Protein AF-A0A3B1DRJ7-F1 (afdb_monomer)

Nearest PDB structures (foldseek):
  7ohw-assembly1_A  TM=2.549E-01  e=4.032E+00  Saccharomyces cerevisiae S288C
  2hwj-assembly2_E  TM=2.618E-01  e=7.335E+00  Agrobacterium fabrum str. C58

InterPro domains:
  IPR017945 DHBP synthase RibB-like alpha/beta domain superfamily [SSF55821] (3-111)

Secondary structure (DSSP, 8-state):
-EEEESSHHHHHTTS---GGGHHHHHH-SS-EEE-TTS-EEEEPPTTSHHHHHHTTTSEEEE--SS-TTSPP-HHHHHHT-S-----SSPP---PPPPEEEE-SS-EEE--

pLDDT: mean 91.38, std 5.29, range [71.56, 97.88]

Solvent-accessible surface area (backbone atoms only — not comparable to full-atom values): 6826 Å² total; per-residue (Å²): 122,35,37,41,25,49,38,65,70,64,44,55,79,78,46,83,71,38,77,81,48,44,68,55,64,62,67,47,62,62,42,34,36,30,38,77,86,72,50,34,41,26,37,45,43,78,93,36,75,64,27,69,56,43,57,78,67,47,60,46,79,50,75,76,69,42,59,89,97,52,69,75,41,70,68,62,41,54,76,74,48,97,74,85,89,81,69,101,65,83,89,71,87,66,87,76,67,42,32,35,38,40,48,76,89,51,77,42,81,77,83

Sequence (111 aa):
MVRIVKNFNTLKNYTRVPKYFRKMVRNSKDITFIYPSKESFRVVNKNSKHYDFIKKFGILYSTSANENGKKFDFDFATSKCDVQLIDSKEYAEKSPSSIMKLKKLKIIKIR

Structure (mmCIF, N/CA/C/O backbone):
data_AF-A0A3B1DRJ7-F1
#
_entry.id   AF-A0A3B1DRJ7-F1
#
loop_
_atom_site.group_PDB
_atom_site.id
_atom_site.type_symbol
_atom_site.label_atom_id
_atom_site.label_alt_id
_atom_site.label_comp_id
_atom_site.label_asym_id
_atom_site.label_entity_id
_atom_site.label_seq_id
_atom_site.pdbx_PDB_ins_code
_atom_site.Cartn_x
_atom_site.Cartn_y
_atom_site.Cartn_z
_atom_site.occupancy
_atom_site.B_iso_or_equiv
_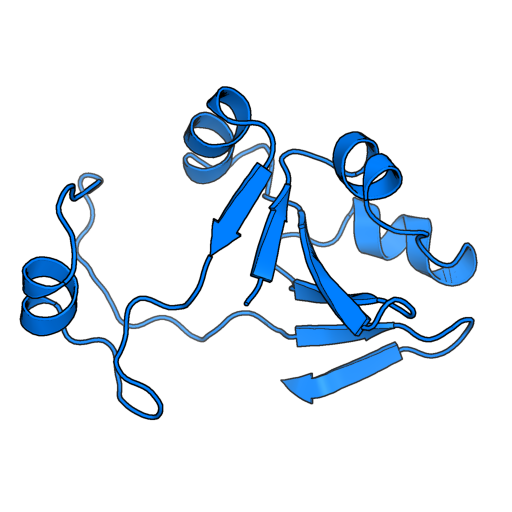atom_site.auth_seq_id
_atom_site.auth_comp_id
_atom_site.auth_asym_id
_atom_site.auth_atom_id
_atom_site.pdbx_PDB_model_num
ATOM 1 N N . MET A 1 1 ? 1.395 -10.080 1.963 1.00 86.50 1 MET A N 1
ATOM 2 C CA . MET A 1 1 ? 1.206 -9.324 0.705 1.00 86.50 1 MET A CA 1
ATOM 3 C C . MET A 1 1 ? 0.347 -8.093 0.971 1.00 86.50 1 MET A C 1
ATOM 5 O O . MET A 1 1 ? -0.513 -8.167 1.847 1.00 86.50 1 MET A O 1
ATOM 9 N N . VAL A 1 2 ? 0.581 -6.978 0.271 1.00 94.06 2 VAL A N 1
ATOM 10 C CA . VAL A 1 2 ? -0.169 -5.723 0.465 1.00 94.06 2 VAL A CA 1
ATOM 11 C C . VAL A 1 2 ? -1.256 -5.599 -0.591 1.00 94.06 2 VAL A C 1
ATOM 13 O O . VAL A 1 2 ? -0.993 -5.841 -1.762 1.00 94.06 2 VAL A O 1
ATOM 16 N N . ARG A 1 3 ? -2.465 -5.194 -0.198 1.00 95.88 3 ARG A N 1
ATOM 17 C CA . ARG A 1 3 ? -3.524 -4.815 -1.139 1.00 95.88 3 ARG A CA 1
ATOM 18 C C . ARG A 1 3 ? -3.512 -3.308 -1.374 1.00 95.88 3 ARG A C 1
ATOM 20 O O . ARG A 1 3 ? -3.600 -2.513 -0.439 1.00 95.88 3 ARG A O 1
ATOM 27 N N . ILE A 1 4 ? -3.406 -2.902 -2.626 1.00 95.25 4 ILE A N 1
ATOM 28 C CA . ILE A 1 4 ? -3.387 -1.507 -3.045 1.00 95.25 4 ILE A CA 1
ATOM 29 C C . ILE A 1 4 ? -4.778 -1.119 -3.528 1.00 95.25 4 ILE A C 1
ATOM 31 O O . ILE A 1 4 ? -5.333 -1.764 -4.411 1.00 95.25 4 ILE A O 1
ATOM 35 N N . VAL A 1 5 ? -5.336 -0.055 -2.953 1.00 94.56 5 VAL A N 1
ATOM 36 C CA . VAL A 1 5 ? -6.679 0.439 -3.277 1.00 94.56 5 VAL A CA 1
ATOM 37 C C . VAL A 1 5 ? -6.636 1.892 -3.724 1.00 94.56 5 VAL A C 1
ATOM 39 O O . VAL A 1 5 ? -5.873 2.707 -3.198 1.00 94.56 5 VAL A O 1
ATOM 42 N N . LYS A 1 6 ? -7.515 2.241 -4.669 1.00 92.31 6 LYS A N 1
ATOM 43 C CA . LYS A 1 6 ? -7.566 3.595 -5.236 1.00 92.31 6 LYS A CA 1
ATOM 44 C C . LYS A 1 6 ? -7.894 4.680 -4.206 1.00 92.31 6 LYS A C 1
ATOM 46 O O . LYS A 1 6 ? -7.376 5.786 -4.279 1.00 92.31 6 LYS A 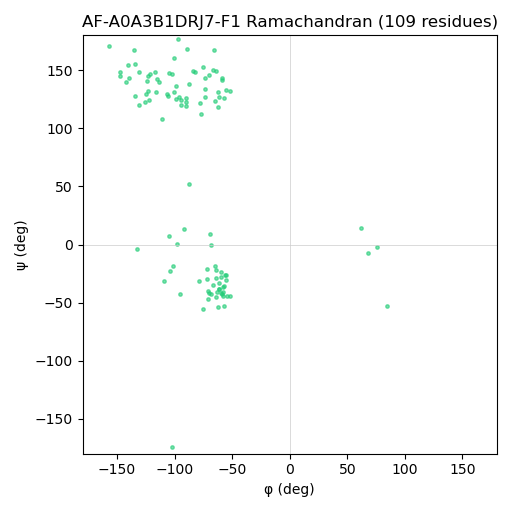O 1
ATOM 51 N N . ASN A 1 7 ? -8.792 4.415 -3.258 1.00 90.94 7 ASN A N 1
ATOM 52 C CA . ASN A 1 7 ? -9.225 5.421 -2.291 1.00 90.94 7 ASN A CA 1
ATOM 53 C C . ASN A 1 7 ? -9.785 4.800 -1.004 1.00 90.94 7 ASN A C 1
ATOM 55 O O . ASN A 1 7 ? -10.040 3.598 -0.913 1.00 90.94 7 ASN A O 1
ATOM 59 N N . PHE A 1 8 ? -10.021 5.659 -0.010 1.00 92.62 8 PHE A N 1
ATOM 60 C CA . PHE A 1 8 ? -10.583 5.274 1.284 1.00 92.62 8 PHE A CA 1
ATOM 61 C C . PHE A 1 8 ? -11.976 4.635 1.188 1.00 92.62 8 PHE A C 1
ATOM 63 O O . PHE A 1 8 ? -12.344 3.842 2.049 1.00 92.62 8 PHE A O 1
ATOM 70 N N . ASN A 1 9 ? -12.776 4.973 0.172 1.00 92.38 9 ASN A N 1
ATOM 71 C CA . ASN A 1 9 ? -14.093 4.366 0.024 1.00 92.38 9 ASN A CA 1
ATOM 72 C C . ASN A 1 9 ? -13.972 2.899 -0.395 1.00 92.38 9 ASN A C 1
ATOM 74 O O . ASN A 1 9 ? -14.554 2.044 0.257 1.00 92.38 9 ASN A O 1
ATOM 78 N N . THR A 1 10 ? -13.132 2.615 -1.394 1.00 93.25 10 THR A N 1
ATOM 79 C CA . THR A 1 10 ? -12.808 1.250 -1.824 1.00 93.25 10 THR A CA 1
ATOM 80 C C . THR A 1 10 ? -12.232 0.423 -0.675 1.00 93.25 10 THR A C 1
ATOM 82 O O . THR A 1 10 ? -12.647 -0.712 -0.492 1.00 93.25 10 THR A O 1
ATOM 85 N N . LEU A 1 11 ? -11.358 0.998 0.159 1.00 94.75 11 LEU A N 1
ATOM 86 C CA . LEU A 1 11 ? -10.811 0.326 1.346 1.00 94.75 11 LEU A CA 1
ATOM 87 C C . LEU A 1 11 ? -11.895 -0.220 2.294 1.00 94.75 11 LEU A C 1
ATOM 89 O O . LEU A 1 11 ? -11.774 -1.341 2.785 1.00 94.75 11 LEU A O 1
ATOM 93 N N . LYS A 1 12 ? -12.944 0.568 2.564 1.00 94.38 12 LYS A N 1
ATOM 94 C CA . LYS A 1 12 ? -14.003 0.194 3.519 1.00 94.38 12 LYS A CA 1
ATOM 95 C C . LYS A 1 12 ? -14.794 -1.041 3.088 1.00 94.38 12 LYS A C 1
ATOM 97 O O . LYS A 1 12 ? -15.394 -1.671 3.951 1.00 94.38 12 LYS A O 1
ATOM 102 N N . ASN A 1 13 ? -14.786 -1.374 1.798 1.00 94.19 13 ASN A N 1
ATOM 103 C CA . ASN A 1 13 ? -15.448 -2.571 1.284 1.00 94.19 13 ASN A CA 1
ATOM 104 C C . ASN A 1 13 ? -14.701 -3.854 1.680 1.00 94.19 13 ASN A C 1
ATOM 106 O O . ASN A 1 13 ? -15.299 -4.921 1.683 1.00 94.19 13 ASN A O 1
ATOM 110 N N . TYR A 1 14 ? -13.413 -3.748 2.024 1.00 94.62 14 TYR A N 1
ATOM 111 C CA . TYR A 1 14 ? -12.562 -4.898 2.339 1.00 94.62 14 TYR A CA 1
ATOM 112 C C . TYR A 1 14 ? -12.200 -4.991 3.819 1.00 94.62 14 TYR A C 1
ATOM 114 O O . TYR A 1 14 ? -12.014 -6.083 4.339 1.00 94.62 14 TYR A O 1
ATOM 122 N N . THR A 1 15 ? -12.086 -3.861 4.524 1.00 95.44 15 THR A N 1
ATOM 123 C CA . THR A 1 15 ? -11.732 -3.887 5.946 1.00 95.44 15 THR A CA 1
ATOM 124 C C . THR A 1 15 ? -12.361 -2.757 6.750 1.00 95.44 15 THR A C 1
ATOM 126 O O . THR A 1 15 ? -12.547 -1.624 6.291 1.00 95.44 15 THR A O 1
ATOM 129 N N . ARG A 1 16 ? -12.650 -3.052 8.021 1.00 95.12 16 ARG A N 1
ATOM 130 C CA . ARG A 1 16 ? -13.135 -2.062 8.980 1.00 95.12 16 ARG A CA 1
ATOM 131 C C . ARG A 1 16 ? -11.979 -1.190 9.457 1.00 95.12 16 ARG A C 1
ATOM 133 O O . ARG A 1 16 ? -11.142 -1.608 10.253 1.00 95.12 16 ARG A O 1
ATOM 140 N N . VAL A 1 17 ? -12.019 0.085 9.083 1.00 96.31 17 VAL A N 1
ATOM 141 C CA . VAL A 1 17 ? -11.096 1.094 9.618 1.00 96.31 17 VAL A CA 1
ATOM 142 C C . VAL A 1 17 ? -11.538 1.521 11.028 1.00 96.31 17 VAL A C 1
ATOM 144 O O . VAL A 1 17 ? -12.668 2.021 11.178 1.00 96.31 17 VAL A O 1
ATOM 147 N N . PRO A 1 18 ? -10.686 1.375 12.067 1.00 96.00 18 PRO A N 1
ATOM 148 C CA . PRO A 1 18 ? -11.001 1.847 13.414 1.00 96.00 18 PRO A CA 1
ATOM 149 C C . PRO A 1 18 ? -11.351 3.336 13.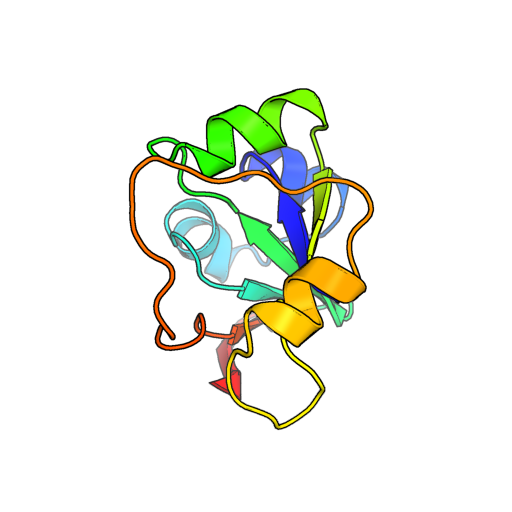409 1.00 96.00 18 PRO A C 1
ATOM 151 O O . PRO A 1 18 ? -10.640 4.136 12.803 1.00 96.00 18 PRO A O 1
ATOM 154 N N . LYS A 1 19 ? -12.448 3.713 14.086 1.00 96.06 19 LYS A N 1
ATOM 155 C CA . LYS A 1 19 ? -13.000 5.083 14.061 1.00 96.06 19 LYS A CA 1
ATOM 156 C C . LYS A 1 19 ? -11.936 6.140 14.382 1.00 96.06 19 LYS A C 1
ATOM 158 O O . LYS A 1 19 ? -11.821 7.109 13.639 1.00 96.06 19 LYS A O 1
ATOM 163 N N . TYR A 1 20 ? -11.129 5.875 15.408 1.00 96.62 20 TYR A N 1
ATOM 164 C CA . TYR A 1 20 ? -10.049 6.742 15.879 1.00 96.62 20 TYR A CA 1
ATOM 165 C C . TYR A 1 20 ? -9.009 7.067 14.788 1.00 96.62 20 TYR A C 1
ATOM 167 O O . TYR A 1 20 ? -8.550 8.197 14.683 1.00 96.62 20 TYR A O 1
ATOM 175 N N . PHE A 1 21 ? -8.704 6.117 13.895 1.00 96.75 21 PHE A N 1
ATOM 176 C CA . PHE A 1 21 ? -7.670 6.275 12.863 1.00 96.75 21 PHE A CA 1
ATOM 177 C C . PHE A 1 21 ? -8.207 6.679 11.481 1.00 96.75 21 PHE A C 1
ATOM 179 O O . PHE A 1 21 ? -7.421 6.848 10.552 1.00 96.75 21 PHE A O 1
ATOM 186 N N . ARG A 1 22 ? -9.524 6.867 11.301 1.00 95.12 22 ARG A N 1
ATOM 187 C CA . ARG A 1 22 ? -10.118 7.123 9.969 1.00 95.12 22 ARG A CA 1
ATOM 188 C C . ARG A 1 22 ? -9.556 8.364 9.278 1.00 95.12 22 ARG A C 1
ATOM 190 O O . ARG A 1 22 ? -9.309 8.314 8.077 1.00 95.12 22 ARG A O 1
ATOM 197 N N . LYS A 1 23 ? -9.374 9.467 10.016 1.00 94.94 23 LYS A N 1
ATOM 198 C CA . LYS A 1 23 ? -8.826 10.720 9.464 1.00 94.94 23 LYS A CA 1
ATOM 199 C C . LYS A 1 23 ? -7.384 10.518 8.995 1.00 94.94 23 LYS A C 1
ATOM 201 O O . LYS A 1 23 ? -7.055 10.902 7.880 1.00 94.94 23 LYS A O 1
ATOM 206 N N . MET A 1 24 ? -6.569 9.851 9.812 1.00 94.88 24 MET A N 1
ATOM 207 C CA . MET A 1 24 ? -5.178 9.535 9.490 1.00 94.88 24 MET A CA 1
ATOM 208 C C . MET A 1 24 ? -5.085 8.632 8.258 1.00 94.88 24 MET A C 1
ATOM 210 O O . MET A 1 24 ? -4.453 9.025 7.289 1.00 94.88 24 MET A O 1
ATOM 214 N N . VAL A 1 25 ? -5.783 7.491 8.248 1.00 94.94 25 VAL A N 1
ATOM 215 C CA . VAL A 1 25 ? -5.767 6.533 7.124 1.00 94.94 25 VAL A CA 1
ATOM 216 C C . VAL A 1 25 ? -6.220 7.175 5.809 1.00 94.94 25 VAL A C 1
ATOM 218 O O . VAL A 1 25 ? -5.705 6.850 4.744 1.00 94.94 25 VAL A O 1
ATOM 221 N N . ARG A 1 26 ? -7.195 8.090 5.857 1.00 91.31 26 ARG A N 1
ATOM 222 C CA . ARG A 1 26 ? -7.675 8.801 4.664 1.00 91.31 26 ARG A CA 1
ATOM 223 C C . ARG A 1 26 ? -6.620 9.735 4.068 1.00 91.31 26 ARG A C 1
ATOM 225 O O . ARG A 1 26 ? -6.601 9.905 2.853 1.00 91.31 26 ARG A O 1
ATOM 232 N N . ASN A 1 27 ? -5.800 10.348 4.918 1.00 90.31 27 ASN A N 1
ATOM 233 C CA . ASN A 1 27 ? -4.878 11.416 4.534 1.00 90.31 27 ASN A CA 1
ATOM 234 C C . ASN A 1 27 ? -3.430 10.935 4.373 1.00 90.31 27 ASN A C 1
ATOM 236 O O . ASN A 1 27 ? -2.628 11.612 3.736 1.00 90.31 27 ASN A O 1
ATOM 240 N N . SER A 1 28 ? -3.088 9.777 4.934 1.00 88.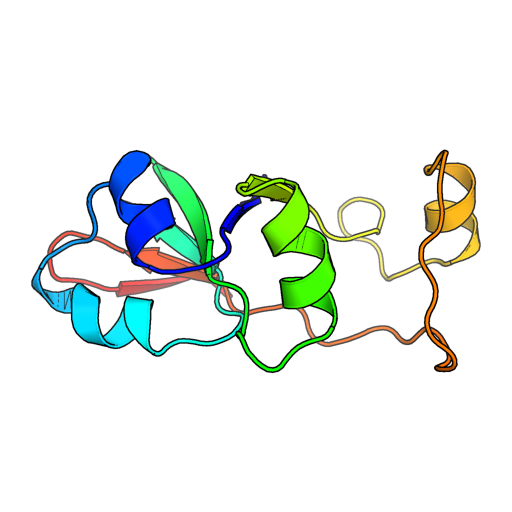06 28 SER A N 1
ATOM 241 C CA . SER A 1 28 ? -1.788 9.137 4.767 1.00 88.06 28 SER A CA 1
ATOM 242 C C . SER A 1 28 ? -1.578 8.722 3.315 1.00 88.06 28 SER A C 1
ATOM 244 O O . SER A 1 28 ? -2.371 7.957 2.763 1.00 88.06 28 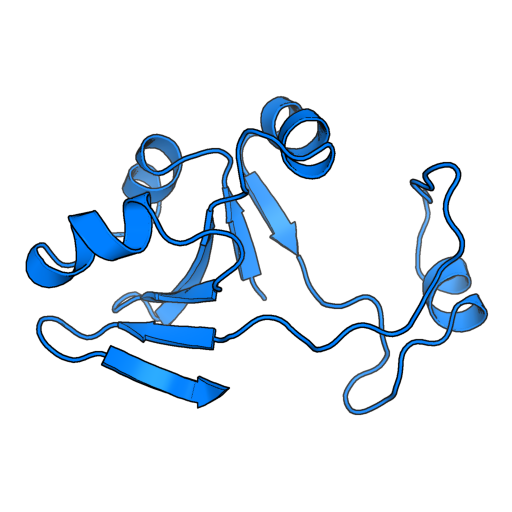SER A O 1
ATOM 246 N N . LYS A 1 29 ? -0.487 9.202 2.721 1.00 79.56 29 LYS A N 1
ATOM 247 C CA . LYS A 1 29 ? -0.039 8.828 1.380 1.00 79.56 29 LYS A CA 1
ATOM 248 C C . LYS A 1 29 ? 1.084 7.805 1.517 1.00 79.56 29 LYS A C 1
ATOM 250 O O . LYS A 1 29 ? 1.983 7.994 2.328 1.00 79.56 29 LYS A O 1
ATOM 255 N N . ASP A 1 30 ? 0.986 6.707 0.774 1.00 81.38 30 ASP A N 1
ATOM 256 C CA . ASP A 1 30 ? 2.038 5.690 0.626 1.00 81.38 30 ASP A CA 1
ATOM 257 C C . ASP A 1 30 ? 2.479 4.950 1.908 1.00 81.38 30 ASP A C 1
ATOM 259 O O . ASP A 1 30 ? 3.447 4.191 1.895 1.00 81.38 30 ASP A O 1
ATOM 263 N N . ILE A 1 31 ? 1.707 5.063 2.995 1.00 93.94 31 ILE A N 1
ATOM 264 C CA . ILE A 1 31 ? 1.845 4.228 4.197 1.00 93.94 31 ILE A CA 1
ATOM 265 C C . ILE A 1 31 ? 1.013 2.958 4.029 1.00 93.94 31 ILE A C 1
ATOM 267 O O . ILE A 1 31 ? -0.131 2.987 3.568 1.00 93.94 31 ILE A O 1
ATOM 271 N N . THR A 1 32 ? 1.580 1.826 4.438 1.00 96.25 32 THR A N 1
ATOM 272 C CA . THR A 1 32 ? 0.847 0.559 4.496 1.00 96.25 32 THR A CA 1
ATOM 273 C C . THR A 1 32 ? 0.318 0.334 5.903 1.00 96.25 32 THR A C 1
ATOM 275 O O . THR A 1 32 ? 1.082 0.353 6.867 1.00 96.25 32 THR A O 1
ATOM 278 N N . PHE A 1 33 ? -0.980 0.075 6.028 1.00 97.19 33 PHE A N 1
ATOM 279 C CA . PHE A 1 33 ? -1.599 -0.238 7.310 1.00 97.19 33 PHE A CA 1
ATOM 280 C C . PHE A 1 33 ? -1.949 -1.713 7.398 1.00 97.19 33 PHE A C 1
ATOM 282 O O . PHE A 1 33 ? -2.619 -2.240 6.515 1.00 97.19 33 PHE A O 1
ATOM 289 N N . ILE A 1 34 ? -1.541 -2.358 8.487 1.00 97.62 34 ILE A N 1
ATOM 290 C CA . ILE A 1 34 ? -2.037 -3.675 8.886 1.00 97.62 34 ILE A CA 1
ATOM 291 C C . ILE A 1 34 ? -3.250 -3.443 9.785 1.00 97.62 34 ILE A C 1
ATOM 293 O O . ILE A 1 34 ? -3.130 -2.809 10.835 1.00 97.62 34 ILE A O 1
ATOM 297 N N . TYR A 1 35 ? -4.415 -3.929 9.376 1.00 97.12 35 TYR A N 1
ATOM 298 C CA . TYR A 1 35 ? -5.684 -3.702 10.069 1.00 97.12 35 TYR A CA 1
ATOM 299 C C . TYR A 1 35 ? -5.949 -4.773 11.133 1.00 97.12 35 TYR A C 1
ATOM 301 O O . TYR A 1 35 ? -5.286 -5.813 11.148 1.00 97.12 35 TYR A O 1
ATOM 309 N N . PRO A 1 36 ? -6.953 -4.576 12.012 1.00 95.00 36 PRO A N 1
ATOM 310 C CA . PRO A 1 36 ? -7.382 -5.613 12.949 1.00 95.00 36 PRO A CA 1
ATOM 311 C C . PRO A 1 36 ? -7.773 -6.942 12.282 1.00 95.00 36 PRO A C 1
ATOM 313 O O . PRO A 1 36 ? -7.613 -7.984 12.907 1.00 95.00 36 PRO A O 1
ATOM 316 N N . SER A 1 37 ? -8.204 -6.923 11.010 1.00 94.38 37 SER A N 1
ATOM 317 C CA . SER A 1 37 ? -8.444 -8.131 10.201 1.00 94.38 37 SER A CA 1
ATOM 318 C C . SER A 1 37 ? -7.169 -8.905 9.836 1.00 94.38 37 SER A C 1
ATOM 320 O O . SER A 1 37 ? -7.256 -9.926 9.169 1.00 94.38 37 SER A O 1
ATOM 322 N N . LYS A 1 38 ? -5.985 -8.432 10.254 1.00 94.00 38 LYS A N 1
ATOM 323 C CA . LYS A 1 38 ? -4.640 -8.930 9.897 1.00 94.00 38 LYS A CA 1
ATOM 324 C C . LYS A 1 38 ? -4.239 -8.709 8.436 1.00 94.00 38 LYS A C 1
ATOM 326 O O . LYS A 1 38 ? -3.076 -8.891 8.091 1.00 94.00 38 LYS A O 1
ATOM 331 N N . GLU A 1 39 ? -5.158 -8.251 7.600 1.00 96.38 39 GLU A N 1
ATOM 332 C CA . GLU A 1 39 ? -4.869 -7.855 6.228 1.00 96.38 39 GLU A CA 1
ATOM 333 C C . GLU A 1 39 ? -4.166 -6.496 6.172 1.00 96.38 39 GLU A C 1
ATOM 335 O O . GLU A 1 39 ? -4.341 -5.637 7.045 1.00 96.38 39 GLU A O 1
ATOM 340 N N . SER A 1 40 ? -3.375 -6.292 5.118 1.00 96.56 40 SER A N 1
ATOM 341 C CA . SER A 1 40 ? -2.621 -5.059 4.918 1.00 96.56 40 SER A CA 1
ATOM 342 C C . SER A 1 40 ? -3.083 -4.317 3.674 1.00 96.56 40 SER A C 1
ATOM 344 O O . SER A 1 40 ? -3.207 -4.912 2.602 1.00 96.56 40 SER A O 1
ATOM 346 N N . PHE A 1 41 ? -3.326 -3.015 3.821 1.00 96.06 41 PHE A N 1
ATOM 347 C CA . PHE A 1 41 ? -3.772 -2.165 2.725 1.00 96.06 41 PHE A CA 1
ATOM 348 C C . PHE A 1 41 ? -2.955 -0.884 2.622 1.00 96.06 41 PHE A C 1
ATOM 350 O O . PHE A 1 41 ? -2.531 -0.308 3.628 1.00 96.06 41 PHE A O 1
ATOM 357 N N . ARG A 1 42 ? -2.813 -0.405 1.389 1.00 94.62 42 ARG A N 1
ATOM 358 C CA . ARG A 1 42 ? -2.266 0.908 1.054 1.00 94.62 42 ARG A CA 1
ATOM 359 C C . ARG A 1 42 ? -3.268 1.666 0.198 1.00 94.62 42 ARG A C 1
ATOM 361 O O . ARG A 1 42 ? -3.743 1.147 -0.809 1.00 94.62 42 ARG A O 1
ATOM 368 N N . VAL A 1 43 ? -3.562 2.902 0.589 1.00 93.06 43 VAL A N 1
ATOM 369 C CA . VAL A 1 43 ? -4.327 3.833 -0.245 1.00 93.06 43 VAL A CA 1
ATOM 370 C C . VAL A 1 43 ? -3.335 4.620 -1.096 1.00 93.06 43 VAL A C 1
ATOM 372 O O . VAL A 1 43 ? -2.425 5.245 -0.553 1.00 93.06 43 VAL A O 1
ATOM 375 N N . VAL A 1 44 ? -3.484 4.564 -2.420 1.00 91.56 44 VAL A N 1
ATOM 376 C CA . VAL A 1 44 ? -2.564 5.248 -3.345 1.00 91.56 44 VAL A CA 1
ATOM 377 C C . VAL A 1 44 ? -2.804 6.753 -3.328 1.00 91.56 44 VAL A C 1
ATOM 379 O O . VAL A 1 44 ? -3.944 7.218 -3.255 1.00 91.56 44 VAL A O 1
ATOM 382 N N . ASN A 1 45 ? -1.726 7.529 -3.441 1.00 91.31 45 ASN A N 1
ATOM 383 C CA . ASN A 1 45 ? -1.815 8.968 -3.639 1.00 91.31 45 ASN A CA 1
ATOM 384 C C . ASN A 1 45 ? -2.514 9.296 -4.973 1.00 91.31 45 ASN A C 1
ATOM 386 O O . ASN A 1 45 ? -1.998 8.965 -6.040 1.00 91.31 45 ASN A O 1
ATOM 390 N N . LYS A 1 46 ? -3.655 9.996 -4.913 1.00 89.50 46 LYS A N 1
ATOM 391 C CA . LYS A 1 46 ? -4.473 10.366 -6.084 1.00 89.50 46 LYS A CA 1
ATOM 392 C C . LYS A 1 46 ? -3.725 11.160 -7.157 1.00 89.50 46 LYS A C 1
ATOM 394 O O . LYS A 1 46 ? -4.100 11.086 -8.316 1.00 89.50 46 LYS A O 1
ATOM 399 N N . ASN A 1 47 ? -2.677 11.887 -6.775 1.00 90.38 47 ASN A N 1
ATOM 400 C CA . ASN A 1 47 ? -1.905 12.728 -7.693 1.00 90.38 47 ASN A CA 1
ATOM 401 C C . ASN A 1 47 ? -0.702 11.980 -8.302 1.00 90.38 47 ASN A C 1
ATOM 403 O O . ASN A 1 47 ? 0.219 12.612 -8.807 1.00 90.38 47 ASN A O 1
ATOM 407 N N . SER A 1 48 ? -0.644 10.649 -8.180 1.00 89.75 48 SER A N 1
ATOM 408 C CA . SER A 1 48 ? 0.467 9.837 -8.690 1.00 89.75 48 SER A CA 1
ATOM 409 C C . SER A 1 48 ? 0.077 9.081 -9.960 1.00 89.75 48 SER A C 1
ATOM 411 O O . SER A 1 48 ? -1.041 8.583 -10.060 1.00 89.75 48 SER A O 1
ATOM 413 N N . LYS A 1 49 ? 1.034 8.872 -10.875 1.00 89.38 49 LYS A N 1
ATOM 414 C CA . LYS A 1 49 ? 0.852 7.991 -12.048 1.00 89.38 49 LYS A CA 1
ATOM 415 C C . LYS A 1 49 ? 0.421 6.570 -11.651 1.00 89.38 49 LYS A C 1
ATOM 417 O O . LYS A 1 49 ? -0.324 5.907 -12.366 1.00 89.38 49 LYS A O 1
ATOM 422 N N . HIS A 1 50 ? 0.846 6.114 -10.471 1.00 88.88 50 HIS A N 1
ATOM 423 C CA . HIS A 1 50 ? 0.430 4.831 -9.915 1.00 88.88 50 HIS A CA 1
ATOM 424 C C . HIS A 1 50 ? -1.087 4.777 -9.672 1.00 88.88 50 HIS A C 1
ATOM 426 O O . HIS A 1 50 ? -1.715 3.760 -9.949 1.00 88.88 50 HIS A O 1
ATOM 432 N N . TYR A 1 51 ? -1.709 5.872 -9.225 1.00 92.12 51 TYR A N 1
ATOM 433 C CA . TYR A 1 51 ? -3.166 5.935 -9.090 1.00 92.12 51 TYR A CA 1
ATOM 434 C C . TYR A 1 51 ? -3.869 5.782 -10.443 1.00 92.12 51 TYR A C 1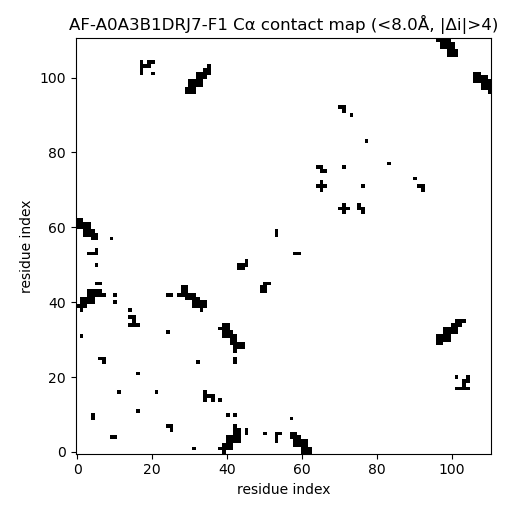
ATOM 436 O O . TYR A 1 51 ? -4.861 5.057 -10.528 1.00 92.12 51 TYR A O 1
ATOM 444 N N . ASP A 1 52 ? -3.342 6.403 -11.501 1.00 91.75 52 ASP A N 1
ATOM 445 C CA . ASP A 1 52 ? -3.913 6.302 -12.848 1.00 91.75 52 ASP A CA 1
ATOM 446 C C . ASP A 1 52 ? -3.873 4.887 -13.423 1.00 91.75 52 ASP A C 1
ATOM 448 O O . ASP A 1 52 ? -4.756 4.510 -14.197 1.00 91.75 52 ASP A O 1
ATOM 452 N N . PHE A 1 53 ? -2.893 4.092 -13.002 1.00 90.81 53 PHE A N 1
ATOM 453 C CA . PHE A 1 53 ? -2.835 2.670 -13.300 1.00 90.81 53 PHE A CA 1
ATOM 454 C C . PHE A 1 53 ? -3.843 1.876 -12.454 1.00 90.81 53 PHE A C 1
ATOM 456 O O . PHE A 1 53 ? -4.735 1.222 -12.992 1.00 90.81 53 PHE A O 1
ATOM 463 N N . ILE A 1 54 ? -3.776 1.997 -11.122 1.00 90.75 54 ILE A N 1
ATOM 464 C CA . ILE A 1 54 ? -4.610 1.219 -10.189 1.00 90.75 54 ILE A CA 1
ATOM 465 C C . ILE A 1 54 ? -6.106 1.489 -10.368 1.00 90.75 54 ILE A C 1
ATOM 467 O O . ILE A 1 54 ? -6.920 0.580 -10.194 1.00 90.75 54 ILE A O 1
ATOM 471 N N . LYS A 1 55 ? -6.506 2.716 -10.731 1.00 91.31 55 LYS A N 1
ATOM 472 C CA . LYS A 1 55 ? -7.928 3.070 -10.887 1.00 91.31 55 LYS A CA 1
ATOM 473 C C . LYS A 1 55 ? -8.647 2.220 -11.942 1.00 91.31 55 LYS A C 1
ATOM 475 O O . LYS A 1 55 ? -9.860 2.078 -11.822 1.00 91.31 55 LYS A O 1
ATOM 480 N N . LYS A 1 56 ? -7.916 1.651 -12.912 1.00 91.75 56 LYS A N 1
ATOM 481 C CA . LYS A 1 56 ? -8.453 0.768 -13.962 1.00 91.75 56 LYS A CA 1
ATOM 482 C C . LYS A 1 56 ? -8.855 -0.614 -13.429 1.00 91.75 56 LYS A C 1
ATOM 484 O O . LYS A 1 56 ? -9.791 -1.204 -13.946 1.00 91.75 56 LYS A O 1
ATOM 489 N N . PHE A 1 57 ? -8.190 -1.091 -12.374 1.00 90.06 57 PHE A N 1
ATOM 490 C CA . PHE A 1 57 ? -8.407 -2.420 -11.779 1.00 90.06 57 PHE A CA 1
ATOM 491 C C . PHE A 1 57 ? -9.202 -2.371 -10.465 1.00 90.06 57 PHE A C 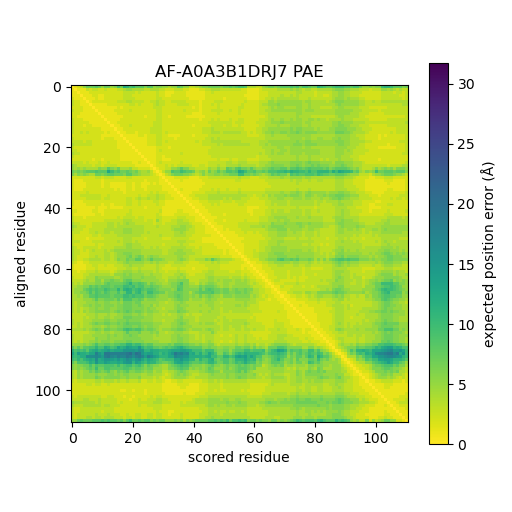1
ATOM 493 O O . PHE A 1 57 ? -9.799 -3.353 -10.037 1.00 90.06 57 PHE A O 1
ATOM 500 N N . GLY A 1 58 ? -9.200 -1.223 -9.782 1.00 82.75 58 GLY A N 1
ATOM 501 C CA . GLY A 1 58 ? -9.883 -1.016 -8.503 1.00 82.75 58 GLY A CA 1
ATOM 502 C C . GLY A 1 58 ? -9.062 -1.456 -7.286 1.00 82.75 58 GLY A C 1
ATOM 503 O O . GLY A 1 58 ? -8.864 -0.644 -6.372 1.00 82.75 58 GLY A O 1
ATOM 504 N N . ILE A 1 59 ? -8.572 -2.699 -7.280 1.00 91.38 59 ILE A N 1
ATOM 505 C CA . ILE A 1 59 ? -7.679 -3.260 -6.256 1.00 91.38 59 ILE A CA 1
ATOM 506 C C . ILE A 1 59 ? -6.636 -4.172 -6.902 1.00 91.38 59 ILE A C 1
ATOM 508 O O . ILE A 1 59 ? -6.968 -4.939 -7.796 1.00 91.38 59 ILE A O 1
ATOM 512 N N . LEU A 1 60 ? -5.392 -4.113 -6.431 1.00 94.81 60 LEU A N 1
ATOM 513 C CA . LEU A 1 60 ? -4.336 -5.048 -6.828 1.00 94.81 60 LEU A CA 1
ATOM 514 C C . LEU A 1 60 ? -3.565 -5.531 -5.606 1.00 94.81 60 LEU A C 1
ATOM 516 O O . LEU A 1 60 ? -3.484 -4.835 -4.591 1.00 94.81 60 LEU A O 1
ATOM 520 N N . TYR A 1 61 ? -2.957 -6.705 -5.711 1.00 94.62 61 TYR A N 1
ATOM 521 C CA . TYR A 1 61 ? -1.921 -7.102 -4.772 1.00 94.62 61 TYR A CA 1
ATOM 522 C C . TYR A 1 61 ? -0.568 -6.526 -5.187 1.00 94.62 61 TYR A C 1
ATOM 524 O O . TYR A 1 61 ? -0.294 -6.331 -6.366 1.00 94.62 61 TYR A O 1
ATOM 532 N N . SER A 1 62 ? 0.280 -6.245 -4.205 1.00 92.25 62 SER A N 1
ATOM 533 C CA . SER A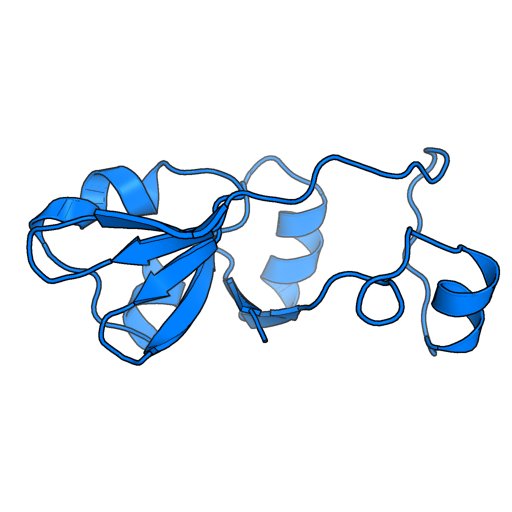 1 62 ? 1.607 -5.690 -4.426 1.00 92.25 62 SER A CA 1
ATOM 534 C C . SER A 1 62 ? 2.599 -6.184 -3.377 1.00 92.25 62 SER A C 1
ATOM 536 O O . SER A 1 62 ? 2.274 -6.377 -2.195 1.00 92.25 62 SER A O 1
ATOM 538 N N . THR A 1 63 ? 3.825 -6.368 -3.846 1.00 90.94 63 THR A N 1
ATOM 539 C CA . THR A 1 63 ? 5.042 -6.639 -3.084 1.00 90.94 63 THR A CA 1
ATOM 540 C C . THR A 1 63 ? 6.158 -5.763 -3.639 1.00 90.94 63 THR A C 1
ATOM 542 O O . THR A 1 63 ? 6.011 -5.144 -4.693 1.00 90.94 63 THR A O 1
ATOM 545 N N . SER A 1 64 ? 7.267 -5.670 -2.914 1.00 87.62 64 SER A N 1
ATOM 546 C CA . SER A 1 64 ? 8.474 -5.065 -3.463 1.00 87.62 64 SER A CA 1
ATOM 547 C C . SER A 1 64 ? 9.079 -5.985 -4.535 1.00 87.62 64 SER A C 1
ATOM 549 O O . SER A 1 64 ? 8.955 -7.206 -4.445 1.00 87.62 64 SER A O 1
ATOM 551 N N . ALA A 1 65 ? 9.675 -5.390 -5.570 1.00 88.06 65 ALA A N 1
ATOM 552 C CA . ALA A 1 65 ? 10.236 -6.088 -6.730 1.00 88.06 65 ALA A CA 1
ATOM 553 C C . ALA A 1 65 ? 11.691 -6.513 -6.474 1.00 88.06 65 ALA A C 1
ATOM 555 O O . ALA A 1 65 ? 12.599 -6.162 -7.218 1.00 88.06 65 ALA A O 1
ATOM 556 N N . ASN A 1 66 ? 11.918 -7.203 -5.361 1.00 88.31 66 ASN A N 1
ATOM 557 C CA . ASN A 1 66 ? 13.223 -7.711 -4.962 1.00 88.31 66 ASN A CA 1
ATOM 558 C C . ASN A 1 66 ? 13.060 -9.105 -4.364 1.00 88.31 66 ASN A C 1
ATOM 560 O O . ASN A 1 66 ? 12.010 -9.445 -3.811 1.00 88.31 66 ASN A O 1
ATOM 564 N N . GLU A 1 67 ? 14.123 -9.894 -4.436 1.00 87.31 67 GLU A N 1
ATOM 565 C CA . GLU A 1 67 ? 14.194 -11.145 -3.700 1.00 87.31 67 GLU A CA 1
ATOM 566 C C . GLU A 1 67 ? 14.171 -10.874 -2.189 1.00 87.31 67 GLU A C 1
ATOM 568 O O . GLU A 1 67 ? 14.625 -9.827 -1.711 1.00 87.31 67 GLU A O 1
ATOM 573 N N . ASN A 1 68 ? 13.609 -11.803 -1.417 1.00 86.75 68 ASN A N 1
ATOM 574 C CA . ASN A 1 68 ? 13.417 -11.608 0.013 1.00 86.75 68 ASN A CA 1
ATOM 575 C C . ASN A 1 68 ? 14.751 -11.317 0.725 1.00 86.75 68 ASN A C 1
ATOM 577 O O . ASN A 1 68 ? 15.705 -12.080 0.609 1.00 86.75 68 ASN A O 1
ATOM 581 N N . GLY A 1 69 ? 14.808 -10.207 1.463 1.00 85.50 69 GLY A N 1
ATOM 582 C CA . GLY A 1 69 ? 16.002 -9.777 2.198 1.00 85.50 69 GLY A CA 1
ATOM 583 C C . GLY A 1 69 ? 17.124 -9.172 1.346 1.00 85.50 69 GLY A C 1
ATOM 584 O O . GLY A 1 69 ? 18.118 -8.730 1.916 1.00 85.50 69 GLY A O 1
ATOM 585 N N . LYS A 1 70 ? 16.976 -9.108 0.017 1.00 90.19 70 LYS A N 1
ATOM 586 C CA . LYS A 1 70 ? 17.972 -8.516 -0.884 1.00 90.19 70 LYS A CA 1
ATOM 587 C C . LYS A 1 70 ? 17.588 -7.100 -1.314 1.00 90.19 70 LYS A C 1
ATOM 589 O O . LYS A 1 70 ? 16.426 -6.696 -1.225 1.00 90.19 70 LYS A O 1
ATOM 594 N N . LYS A 1 71 ? 18.594 -6.357 -1.780 1.00 90.50 71 LYS A N 1
ATOM 595 C CA . LYS A 1 71 ? 18.421 -5.055 -2.433 1.00 90.50 71 LYS A CA 1
ATOM 596 C C . LYS A 1 71 ? 17.677 -5.207 -3.759 1.00 90.50 71 LYS A C 1
ATOM 598 O O . LYS A 1 71 ? 17.486 -6.318 -4.255 1.00 90.50 71 LYS A O 1
ATOM 603 N N . PHE A 1 72 ? 17.239 -4.081 -4.312 1.00 90.56 72 PHE A N 1
ATOM 604 C CA . PHE A 1 72 ? 16.677 -4.062 -5.658 1.00 90.56 72 PHE A CA 1
ATOM 605 C C . PHE A 1 72 ? 17.729 -4.499 -6.687 1.00 90.56 72 PHE A C 1
ATOM 607 O O . PHE A 1 72 ? 18.843 -3.982 -6.687 1.00 90.56 72 PHE A O 1
ATOM 614 N N . ASP A 1 73 ? 17.337 -5.430 -7.553 1.00 90.31 73 ASP A N 1
ATOM 615 C CA . ASP A 1 73 ? 18.120 -5.942 -8.673 1.00 90.31 73 ASP A CA 1
ATOM 616 C C . ASP A 1 73 ? 17.218 -5.901 -9.912 1.00 90.31 73 ASP A C 1
ATOM 618 O O . ASP A 1 73 ? 16.121 -6.475 -9.922 1.00 90.31 73 ASP A O 1
ATOM 622 N N . PHE A 1 74 ? 17.649 -5.144 -10.920 1.00 89.38 74 PHE A N 1
ATOM 623 C CA . PHE A 1 74 ? 16.851 -4.879 -12.111 1.00 89.38 74 PHE A CA 1
ATOM 624 C C . PHE A 1 74 ? 16.706 -6.115 -13.006 1.00 89.38 74 PHE A C 1
ATOM 626 O O . PHE A 1 74 ? 15.608 -6.373 -13.508 1.00 89.38 74 PHE A O 1
ATOM 633 N N . ASP A 1 75 ? 17.771 -6.898 -13.164 1.00 91.38 75 ASP A N 1
ATOM 634 C CA . ASP A 1 75 ? 17.779 -8.088 -14.015 1.00 91.38 75 ASP A CA 1
ATOM 635 C C . ASP A 1 75 ? 16.910 -9.180 -13.394 1.00 91.38 75 ASP A C 1
ATOM 637 O O . ASP A 1 75 ? 16.073 -9.787 -14.068 1.00 91.38 75 ASP A O 1
ATOM 641 N N . PHE A 1 76 ? 17.010 -9.355 -12.073 1.00 92.19 76 PHE A N 1
ATOM 642 C CA . PHE A 1 76 ? 16.110 -10.223 -11.325 1.00 92.19 76 PHE A CA 1
ATOM 643 C C . PHE A 1 76 ? 14.651 -9.798 -11.515 1.00 92.19 76 PHE A C 1
ATOM 645 O O . PHE A 1 76 ? 13.823 -10.626 -11.896 1.00 92.19 76 PHE A O 1
ATOM 652 N N . ALA A 1 77 ? 14.327 -8.522 -11.283 1.00 91.12 77 ALA A N 1
ATOM 653 C CA . ALA A 1 77 ? 12.957 -8.027 -11.396 1.00 91.12 77 ALA A CA 1
ATOM 654 C C . ALA A 1 77 ? 12.388 -8.226 -12.809 1.00 91.12 77 ALA A C 1
ATOM 656 O O . ALA A 1 77 ? 11.245 -8.661 -12.947 1.00 91.12 77 ALA A O 1
ATOM 657 N N . THR A 1 78 ? 13.200 -7.966 -13.836 1.00 91.50 78 THR A N 1
ATOM 658 C CA . THR A 1 78 ? 12.821 -8.118 -15.246 1.00 91.50 78 THR A CA 1
ATOM 659 C C . THR A 1 78 ? 12.618 -9.589 -15.612 1.00 91.50 78 THR A C 1
ATOM 661 O O . THR A 1 78 ? 11.613 -9.933 -16.225 1.00 91.50 78 THR A O 1
ATOM 664 N N . SER A 1 79 ? 13.493 -10.490 -15.149 1.00 94.62 79 SER A N 1
ATOM 665 C CA . SER A 1 79 ? 13.363 -11.937 -15.395 1.00 94.62 79 SER A CA 1
ATOM 666 C C . SER A 1 79 ? 12.130 -12.581 -14.741 1.00 94.62 79 SER A C 1
ATOM 668 O O . SER A 1 79 ? 11.742 -13.691 -15.102 1.00 94.62 79 SER A O 1
ATOM 670 N N . LYS A 1 80 ? 11.532 -11.916 -13.742 1.00 93.62 80 LYS A N 1
ATOM 671 C CA . LYS A 1 80 ? 10.387 -12.409 -12.960 1.00 93.62 80 LYS A CA 1
ATOM 672 C C . LYS A 1 80 ? 9.059 -11.751 -13.331 1.00 93.62 80 LYS A C 1
ATOM 674 O O . LYS A 1 80 ? 8.071 -11.993 -12.637 1.00 93.62 80 LYS A O 1
ATOM 679 N N . CYS A 1 81 ? 9.013 -10.931 -14.380 1.00 92.62 81 CYS A N 1
ATOM 680 C CA . CYS A 1 81 ? 7.783 -10.286 -14.827 1.00 92.62 81 CYS A CA 1
ATOM 681 C C . CYS A 1 81 ? 7.477 -10.582 -16.298 1.00 92.62 81 CYS A C 1
ATOM 683 O O . CYS A 1 81 ? 8.369 -10.553 -17.137 1.00 92.62 81 CYS A O 1
ATOM 685 N N . ASP A 1 82 ? 6.197 -10.791 -16.608 1.00 95.94 82 ASP A N 1
ATOM 686 C CA . ASP A 1 82 ? 5.722 -10.928 -17.993 1.00 95.94 82 ASP A CA 1
ATOM 687 C C . ASP A 1 82 ? 5.587 -9.567 -18.687 1.00 95.94 82 ASP A C 1
ATOM 689 O O . ASP A 1 82 ? 5.731 -9.440 -19.900 1.00 95.94 82 ASP A O 1
ATOM 693 N N . VAL A 1 83 ? 5.264 -8.533 -17.904 1.00 93.00 83 VAL A N 1
ATOM 694 C CA . VAL A 1 83 ? 5.024 -7.176 -18.391 1.00 93.00 83 VAL A CA 1
ATOM 695 C C . VAL A 1 83 ? 5.744 -6.183 -17.498 1.00 93.00 83 VAL A C 1
ATOM 697 O O . VAL A 1 83 ? 5.533 -6.145 -16.282 1.00 93.00 83 VAL A O 1
ATOM 700 N N . GLN A 1 84 ? 6.536 -5.322 -18.130 1.00 89.44 84 GLN A N 1
ATOM 701 C CA . GLN A 1 84 ? 7.240 -4.234 -17.473 1.00 89.44 84 GLN A CA 1
ATOM 702 C C . GLN A 1 84 ? 6.570 -2.896 -17.800 1.00 89.44 84 GLN A C 1
ATOM 704 O O . GLN A 1 84 ? 6.347 -2.560 -18.961 1.00 89.44 84 GLN A O 1
ATOM 709 N N . LEU A 1 85 ? 6.246 -2.117 -16.765 1.00 86.56 85 LEU A N 1
ATOM 710 C CA . LEU A 1 85 ? 5.741 -0.752 -16.911 1.00 86.56 85 LEU A CA 1
ATOM 711 C C . LEU A 1 85 ? 6.799 0.227 -16.398 1.00 86.56 85 LEU A C 1
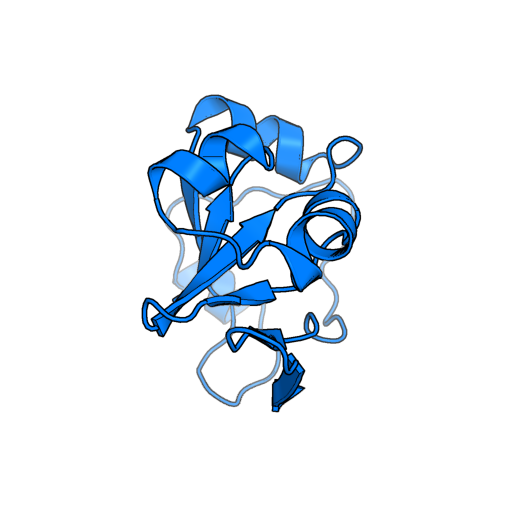ATOM 713 O O . LEU A 1 85 ? 7.020 0.327 -15.190 1.00 86.56 85 LEU A O 1
ATOM 717 N N . ILE A 1 86 ? 7.433 0.940 -17.325 1.00 83.69 86 ILE A N 1
ATOM 718 C CA . ILE A 1 86 ? 8.546 1.862 -17.065 1.00 83.69 86 ILE A CA 1
ATOM 719 C C . ILE A 1 86 ? 8.085 3.289 -17.369 1.00 83.69 86 ILE A C 1
ATOM 721 O O . ILE A 1 86 ? 7.357 3.509 -18.338 1.00 83.69 86 ILE A O 1
ATOM 725 N N . ASP A 1 87 ? 8.475 4.266 -16.548 1.00 82.00 87 ASP A N 1
ATOM 726 C CA . ASP A 1 87 ? 8.392 5.676 -16.936 1.00 82.00 87 ASP A CA 1
ATOM 727 C C . ASP A 1 87 ? 9.744 6.173 -17.465 1.00 82.00 87 ASP A C 1
ATOM 729 O O . ASP A 1 87 ? 10.724 5.448 -17.498 1.00 82.00 87 ASP A O 1
ATOM 733 N N . SER A 1 88 ? 9.829 7.419 -17.920 1.00 83.25 88 SER A N 1
ATOM 734 C CA . SER A 1 88 ? 11.076 7.959 -18.479 1.00 83.25 88 SER A CA 1
ATOM 735 C C . SER A 1 88 ? 12.198 8.164 -17.444 1.00 83.25 88 SER A C 1
ATOM 737 O O . SER A 1 88 ? 13.162 8.864 -17.741 1.00 83.25 88 SER A O 1
ATOM 739 N N . LYS A 1 89 ? 12.044 7.679 -16.205 1.00 75.81 89 LYS A N 1
ATOM 740 C CA . LYS A 1 89 ? 13.029 7.836 -15.133 1.00 75.81 89 LYS A CA 1
ATOM 741 C C . LYS A 1 89 ? 13.812 6.546 -14.958 1.00 75.81 89 LYS A C 1
ATOM 743 O O . LYS A 1 89 ? 13.270 5.453 -15.084 1.00 75.81 89 LYS A O 1
ATOM 748 N N . GLU A 1 90 ? 15.074 6.693 -14.585 1.00 71.56 90 GLU A N 1
ATOM 749 C CA . GLU A 1 90 ? 15.917 5.558 -14.232 1.00 71.56 90 GLU A CA 1
ATOM 750 C C . GLU A 1 90 ? 15.432 4.868 -12.948 1.00 71.56 90 GLU A C 1
ATOM 752 O O . GLU A 1 90 ? 14.855 5.488 -12.040 1.00 71.56 90 GLU A O 1
ATOM 757 N N . TYR A 1 91 ? 15.680 3.559 -12.872 1.00 76.12 91 TYR A N 1
ATOM 758 C CA . TYR A 1 91 ? 15.406 2.769 -11.682 1.00 76.12 91 TYR A CA 1
ATOM 759 C C . TYR A 1 91 ? 16.430 3.071 -10.598 1.00 76.12 91 TYR A C 1
ATOM 761 O O . TYR A 1 91 ? 17.633 3.068 -10.833 1.00 76.12 91 TYR A O 1
ATOM 769 N N . ALA A 1 92 ? 15.941 3.278 -9.381 1.00 73.12 92 ALA A N 1
ATOM 770 C CA . ALA A 1 92 ? 16.787 3.473 -8.218 1.00 73.12 92 ALA A CA 1
ATOM 771 C C . ALA A 1 92 ? 16.202 2.736 -7.017 1.00 73.12 92 ALA A C 1
ATOM 773 O O . ALA A 1 92 ? 14.979 2.709 -6.821 1.00 73.12 92 ALA A O 1
ATOM 774 N N . GLU A 1 93 ? 17.082 2.182 -6.185 1.00 82.19 93 GLU A N 1
ATOM 775 C CA . GLU A 1 93 ? 16.702 1.678 -4.872 1.00 82.19 93 GLU A CA 1
ATOM 776 C C . GLU A 1 93 ? 16.149 2.839 -4.033 1.00 82.19 93 GLU A C 1
ATOM 778 O O . GLU A 1 93 ? 16.769 3.895 -3.896 1.00 82.19 93 GLU A O 1
ATOM 783 N N . LYS A 1 94 ? 14.942 2.659 -3.490 1.00 85.12 94 LYS A N 1
ATOM 784 C CA . LYS A 1 94 ? 14.286 3.657 -2.643 1.00 85.12 94 LYS A CA 1
ATOM 785 C C . LYS A 1 94 ? 14.066 3.115 -1.248 1.00 85.12 94 LYS A C 1
ATOM 787 O O . LYS A 1 94 ? 13.761 1.936 -1.066 1.00 85.12 94 LYS A O 1
ATOM 792 N N . SER A 1 95 ? 14.106 4.028 -0.279 1.00 84.69 95 SER A N 1
ATOM 793 C CA . SER A 1 95 ? 13.697 3.746 1.090 1.00 84.69 95 SER A CA 1
ATOM 794 C C . SER A 1 95 ? 12.309 3.118 1.100 1.00 84.69 95 SER A C 1
ATOM 796 O O . SER A 1 95 ? 11.385 3.607 0.436 1.00 84.69 95 SER A O 1
ATOM 798 N N . PRO A 1 96 ? 12.131 2.022 1.838 1.00 86.00 96 PRO A N 1
ATOM 799 C CA . PRO A 1 96 ? 10.930 1.252 1.687 1.00 86.00 96 PRO A CA 1
ATOM 800 C C . PRO A 1 96 ? 9.802 1.884 2.520 1.00 86.00 96 PRO A C 1
ATOM 802 O O . PRO A 1 96 ? 10.025 2.490 3.565 1.00 86.00 96 PRO A O 1
ATOM 805 N N . SER A 1 97 ? 8.557 1.764 2.053 1.00 85.62 97 SER A N 1
ATOM 806 C CA . SER A 1 97 ? 7.409 2.452 2.666 1.00 85.62 97 SER A CA 1
ATOM 807 C C . SER A 1 97 ? 7.198 2.074 4.137 1.00 85.62 97 SER A C 1
ATOM 809 O O . SER A 1 97 ? 7.226 0.881 4.462 1.00 85.62 97 SER A O 1
ATOM 811 N N . SER A 1 98 ? 6.825 3.029 4.988 1.00 93.31 98 SER A N 1
ATOM 812 C CA . SER A 1 98 ? 6.448 2.735 6.375 1.00 93.31 98 SER A CA 1
ATOM 813 C C . SER A 1 98 ? 5.271 1.760 6.468 1.00 93.31 98 SER A C 1
ATOM 815 O O . SER A 1 98 ? 4.334 1.789 5.657 1.00 93.31 98 SER A O 1
ATOM 817 N N . ILE A 1 99 ? 5.322 0.890 7.476 1.00 95.44 99 ILE A N 1
ATOM 818 C CA . ILE A 1 99 ? 4.264 -0.073 7.784 1.00 95.44 99 ILE A CA 1
ATOM 819 C C . ILE A 1 99 ? 3.803 0.165 9.216 1.00 95.44 99 ILE A C 1
ATOM 821 O O . ILE A 1 99 ? 4.590 0.105 10.160 1.00 95.44 99 ILE A O 1
ATOM 825 N N . MET A 1 100 ? 2.505 0.402 9.388 1.00 97.12 100 MET A N 1
ATOM 826 C CA . MET A 1 100 ? 1.903 0.659 10.693 1.00 97.12 100 MET A CA 1
ATOM 827 C C . MET A 1 100 ? 0.792 -0.349 10.976 1.00 97.12 100 MET A C 1
ATOM 829 O O . MET A 1 100 ? -0.092 -0.572 10.155 1.00 97.12 100 MET A O 1
ATOM 833 N N . LYS A 1 101 ? 0.793 -0.948 12.163 1.00 97.88 101 LYS A N 1
ATOM 834 C CA . LYS A 1 101 ? -0.258 -1.858 12.618 1.00 97.88 101 LYS A CA 1
ATOM 835 C C . LYS A 1 101 ? -1.293 -1.102 13.441 1.00 97.88 101 LYS A C 1
ATOM 837 O O . LYS A 1 101 ? -0.976 -0.536 14.487 1.00 97.88 101 LYS A O 1
ATOM 842 N N . LEU A 1 102 ? -2.536 -1.121 12.974 1.00 97.44 102 LEU A N 1
ATOM 843 C CA . LEU A 1 102 ? -3.681 -0.499 13.624 1.00 97.44 102 LEU A CA 1
ATOM 844 C C . LEU A 1 102 ? -4.356 -1.485 14.579 1.00 97.44 102 LEU A C 1
ATOM 846 O O . LEU A 1 102 ? -4.772 -2.577 14.193 1.00 97.44 102 LEU A O 1
ATOM 850 N N . LYS A 1 103 ? -4.521 -1.064 15.831 1.00 95.62 103 LYS A N 1
ATOM 851 C CA . LYS A 1 103 ? -5.462 -1.646 16.795 1.00 95.62 103 LYS A CA 1
ATOM 852 C C . LYS A 1 103 ? -6.700 -0.743 16.897 1.00 95.62 103 LYS A C 1
ATOM 854 O O . LYS A 1 103 ? -6.838 0.229 16.162 1.00 95.62 103 LYS A O 1
ATOM 859 N N . LYS A 1 104 ? -7.620 -1.045 17.819 1.00 94.25 104 LYS A N 1
ATOM 860 C CA . LYS A 1 104 ? -8.837 -0.237 18.031 1.00 94.25 104 LYS A CA 1
ATOM 861 C C . LYS A 1 104 ? -8.518 1.229 18.376 1.00 94.25 104 LYS A C 1
ATOM 863 O O . LYS A 1 104 ? -9.156 2.118 17.822 1.00 94.25 104 LYS A O 1
ATOM 868 N N . LEU A 1 105 ? -7.539 1.447 19.262 1.00 96.19 105 LEU A N 1
ATOM 869 C CA . LEU A 1 105 ? -7.149 2.765 19.797 1.00 96.19 105 LEU A CA 1
ATOM 870 C C . LEU A 1 105 ? -5.630 3.019 19.782 1.00 96.19 105 LEU A C 1
ATOM 872 O O . LEU A 1 105 ? -5.187 4.101 20.137 1.00 96.19 105 LEU A O 1
ATOM 876 N N . LYS A 1 106 ? -4.820 2.032 19.380 1.00 96.81 106 LYS A N 1
ATOM 877 C CA . LYS A 1 106 ? -3.352 2.126 19.360 1.00 96.81 106 LYS A CA 1
ATOM 878 C C . LYS A 1 106 ? -2.818 1.886 17.956 1.00 96.81 106 LYS A C 1
ATOM 880 O O . LYS A 1 106 ? -3.366 1.064 17.222 1.00 96.81 106 LYS A O 1
ATOM 885 N N . ILE A 1 107 ? -1.729 2.562 17.623 1.00 97.06 107 ILE A N 1
ATOM 886 C CA . ILE A 1 107 ? -0.938 2.316 16.423 1.00 97.06 107 ILE A CA 1
ATOM 887 C C . ILE A 1 107 ? 0.457 1.837 16.822 1.00 97.06 107 ILE A C 1
ATOM 889 O O . ILE A 1 107 ? 0.998 2.270 17.836 1.00 97.06 107 ILE A O 1
ATOM 893 N N . ILE A 1 108 ? 1.009 0.894 16.065 1.00 97.75 108 ILE A N 1
ATOM 894 C CA . ILE A 1 108 ? 2.347 0.344 16.291 1.00 97.75 108 ILE A CA 1
ATOM 895 C C . ILE A 1 108 ? 3.122 0.491 14.987 1.00 97.75 108 ILE A C 1
ATOM 897 O O . ILE A 1 108 ? 2.674 -0.007 13.954 1.00 97.75 108 ILE A O 1
ATOM 901 N N . LYS A 1 109 ? 4.266 1.175 15.019 1.00 96.25 109 LYS A N 1
ATOM 902 C CA . LYS A 1 109 ? 5.178 1.230 13.875 1.00 96.25 109 LYS A CA 1
ATOM 903 C C . LYS A 1 109 ? 5.886 -0.120 13.752 1.00 96.25 109 LYS A C 1
ATOM 905 O O . LYS A 1 109 ? 6.415 -0.619 14.737 1.00 96.25 109 LYS A O 1
ATOM 910 N N . ILE A 1 110 ? 5.835 -0.716 12.566 1.00 95.62 110 ILE A N 1
ATOM 911 C CA . ILE A 1 110 ? 6.561 -1.950 12.237 1.00 95.62 110 ILE A CA 1
ATOM 912 C C . ILE A 1 110 ? 7.880 -1.594 11.552 1.00 95.62 110 ILE A C 1
ATOM 914 O O . ILE A 1 110 ? 8.910 -2.168 11.876 1.00 95.62 110 ILE A O 1
ATOM 918 N N . ARG A 1 111 ? 7.837 -0.617 10.639 1.00 89.69 111 ARG A N 1
ATOM 919 C CA . ARG A 1 111 ? 9.000 0.035 10.033 1.00 89.69 111 ARG A CA 1
ATOM 920 C C . ARG A 1 111 ? 8.632 1.433 9.551 1.00 89.69 111 ARG A C 1
ATOM 922 O O . ARG A 1 111 ? 7.432 1.649 9.252 1.00 89.69 111 ARG A O 1
#

Mean predicted aligned error: 3.91 Å

Foldseek 3Di:
DEKEAQAPVLVVVPDDDQPQCSVVQRPDAQEWEQEPVSHIYHHHDNPDPVSVVCVVVRMDDDDDQDDPPDWDDPVSSVVPDPDDDDDPDDDDTDDHHWYWYDDNNDIDTPD

Radius of gyration: 15.0 Å; Cα contacts (8 Å, |Δi|>4): 164; chains: 1; bounding box: 34×25×38 Å

Organism: NCBI:txid652676